Protein AF-A0A5J4WDZ2-F1 (afdb_monomer_lite)

Structure (mmCIF, N/CA/C/O backbone):
data_AF-A0A5J4WDZ2-F1
#
_entry.id   AF-A0A5J4WDZ2-F1
#
loop_
_atom_site.group_PDB
_atom_site.id
_atom_site.type_symbol
_atom_site.label_atom_id
_atom_site.label_alt_id
_atom_site.label_comp_id
_atom_site.label_asym_id
_atom_site.label_entity_id
_atom_site.label_seq_id
_atom_site.pdbx_PDB_ins_code
_atom_site.Cartn_x
_atom_site.Cartn_y
_atom_site.Cartn_z
_atom_site.occupancy
_atom_site.B_iso_or_equiv
_atom_site.auth_seq_id
_atom_site.auth_comp_id
_atom_site.auth_asym_id
_atom_site.auth_atom_id
_atom_site.pdbx_PDB_model_num
ATOM 1 N N . MET A 1 1 ? -11.890 -10.884 -14.604 1.00 43.09 1 MET A N 1
ATOM 2 C CA . MET A 1 1 ? -12.414 -10.450 -13.290 1.00 43.09 1 MET A CA 1
ATOM 3 C C . MET A 1 1 ? -11.930 -9.024 -13.064 1.00 43.09 1 MET A C 1
ATOM 5 O O . MET A 1 1 ? -10.730 -8.835 -12.936 1.00 43.09 1 MET A O 1
ATOM 9 N N . HIS A 1 2 ? -12.807 -8.016 -13.115 1.00 60.66 2 HIS A N 1
ATOM 10 C CA . HIS A 1 2 ? -12.412 -6.640 -12.784 1.00 60.66 2 HIS A CA 1
ATOM 11 C C . HIS A 1 2 ? -12.318 -6.520 -11.263 1.00 60.66 2 HIS A C 1
ATOM 13 O O . HIS A 1 2 ? -13.319 -6.328 -10.579 1.00 60.66 2 HIS A O 1
ATOM 19 N N . VAL A 1 3 ? -11.108 -6.712 -10.737 1.00 69.50 3 VAL A N 1
ATOM 20 C CA . VAL A 1 3 ? -10.812 -6.599 -9.301 1.00 69.50 3 VAL A CA 1
ATOM 21 C C . VAL A 1 3 ? -10.985 -5.151 -8.824 1.00 69.50 3 VAL A C 1
ATOM 23 O O . VAL A 1 3 ? -11.376 -4.916 -7.685 1.00 69.50 3 VAL A O 1
ATOM 26 N N . LEU A 1 4 ? -10.781 -4.188 -9.726 1.00 80.06 4 LEU A N 1
ATOM 27 C CA . LEU A 1 4 ? -10.891 -2.755 -9.484 1.00 80.06 4 LEU A CA 1
ATOM 28 C C . LEU A 1 4 ? -12.244 -2.208 -9.951 1.00 80.06 4 LEU A C 1
ATOM 30 O O . LEU A 1 4 ? -12.655 -2.435 -11.088 1.00 80.06 4 LEU A O 1
ATOM 34 N N . ASN A 1 5 ? -12.924 -1.464 -9.085 1.00 85.94 5 ASN A N 1
ATOM 35 C CA . ASN A 1 5 ? -14.152 -0.743 -9.398 1.00 85.94 5 ASN A CA 1
ATOM 36 C C . ASN A 1 5 ? -14.253 0.554 -8.577 1.00 85.94 5 ASN A C 1
ATOM 38 O O . ASN A 1 5 ? -13.516 0.772 -7.617 1.00 85.94 5 ASN A O 1
ATOM 42 N N . ALA A 1 6 ? -15.217 1.409 -8.923 1.00 86.00 6 ALA A N 1
ATOM 43 C CA . ALA A 1 6 ? -15.404 2.704 -8.267 1.00 86.00 6 ALA A CA 1
ATOM 44 C C . ALA A 1 6 ? -15.648 2.618 -6.745 1.00 86.00 6 ALA A C 1
ATOM 46 O O . ALA A 1 6 ? -15.420 3.592 -6.036 1.00 86.00 6 ALA A O 1
ATOM 47 N N . ARG A 1 7 ? -16.090 1.466 -6.220 1.00 86.00 7 ARG A N 1
ATOM 48 C CA . ARG A 1 7 ? -16.347 1.271 -4.785 1.00 86.00 7 ARG A CA 1
ATOM 49 C C . ARG A 1 7 ? -15.099 0.876 -3.997 1.00 86.00 7 ARG A C 1
ATOM 51 O O . ARG A 1 7 ? -15.097 1.056 -2.786 1.00 86.00 7 ARG A O 1
ATOM 58 N N . ASN A 1 8 ? -14.070 0.324 -4.647 1.00 85.44 8 ASN A N 1
ATOM 59 C CA . ASN A 1 8 ? -12.861 -0.164 -3.970 1.00 85.44 8 ASN A CA 1
ATOM 60 C C . ASN A 1 8 ? -11.564 0.542 -4.397 1.00 85.44 8 ASN A C 1
ATOM 62 O O . ASN A 1 8 ? -10.545 0.376 -3.727 1.00 85.44 8 ASN A O 1
ATOM 66 N N . ILE A 1 9 ? -11.611 1.377 -5.441 1.00 89.62 9 ILE A N 1
ATOM 67 C CA . ILE A 1 9 ? -10.455 2.119 -5.960 1.00 89.62 9 ILE A CA 1
ATOM 68 C C . ILE A 1 9 ? -9.754 2.954 -4.884 1.00 89.62 9 ILE A C 1
ATOM 70 O O . ILE A 1 9 ? -8.533 2.905 -4.776 1.00 89.62 9 ILE A O 1
ATOM 74 N N . GLY A 1 10 ? -10.509 3.660 -4.036 1.00 90.06 10 GLY A N 1
ATOM 75 C CA . GLY A 1 10 ? -9.935 4.513 -2.992 1.00 90.06 10 GLY A CA 1
ATOM 76 C C . GLY A 1 10 ? -9.137 3.716 -1.959 1.00 90.06 10 GLY A C 1
ATOM 77 O O . GLY A 1 10 ? -8.000 4.060 -1.649 1.00 90.06 10 GLY A O 1
ATOM 78 N N . THR A 1 11 ? -9.696 2.606 -1.470 1.00 90.69 11 THR A N 1
ATOM 79 C CA . THR A 1 11 ? -9.000 1.722 -0.526 1.00 90.69 11 THR A CA 1
ATOM 80 C C . THR A 1 11 ? -7.777 1.078 -1.169 1.00 90.69 11 THR A C 1
ATOM 82 O O . THR A 1 11 ? -6.730 1.009 -0.536 1.00 90.69 11 THR A O 1
ATOM 85 N N . MET A 1 12 ? -7.875 0.653 -2.431 1.00 90.94 12 MET A N 1
ATOM 86 C CA . MET A 1 12 ? -6.752 0.034 -3.133 1.00 90.94 12 MET A CA 1
ATOM 87 C C . MET A 1 12 ? -5.589 1.014 -3.331 1.00 90.94 12 MET A C 1
ATOM 89 O O . MET A 1 12 ? -4.447 0.638 -3.093 1.00 90.94 12 MET A O 1
ATOM 93 N N . LEU A 1 13 ? -5.869 2.280 -3.663 1.00 92.31 13 LEU A N 1
ATOM 94 C CA . LEU A 1 13 ? -4.847 3.331 -3.743 1.00 92.31 13 LEU A CA 1
ATOM 95 C C . LEU A 1 13 ? -4.136 3.547 -2.403 1.00 92.31 13 LEU A C 1
ATOM 97 O O . LEU A 1 13 ? -2.911 3.640 -2.367 1.00 92.31 13 LEU A O 1
ATOM 101 N N . VAL A 1 14 ? -4.882 3.575 -1.293 1.00 94.31 14 VAL A N 1
ATOM 102 C CA . VAL A 1 14 ? -4.281 3.684 0.045 1.00 94.31 14 VAL A CA 1
ATOM 103 C C . VAL A 1 14 ? -3.351 2.505 0.326 1.00 94.31 14 VAL A C 1
ATOM 105 O O . VAL A 1 14 ? -2.237 2.717 0.795 1.00 94.31 14 VAL A O 1
ATOM 108 N N . ILE A 1 15 ? -3.765 1.276 0.007 1.00 95.00 15 ILE A N 1
ATOM 109 C CA . ILE A 1 15 ? -2.930 0.087 0.220 1.00 95.00 15 ILE A CA 1
ATOM 110 C C . ILE A 1 15 ? -1.658 0.117 -0.634 1.00 95.00 15 ILE A C 1
ATOM 112 O O . ILE A 1 15 ? -0.590 -0.198 -0.115 1.00 95.00 15 ILE A O 1
ATOM 116 N N . VAL A 1 16 ? -1.732 0.567 -1.891 1.00 92.31 16 VAL A N 1
ATOM 117 C CA . VAL A 1 16 ? -0.539 0.748 -2.739 1.00 92.31 16 VAL A CA 1
ATOM 118 C C . VAL A 1 16 ? 0.453 1.713 -2.083 1.00 92.31 16 VAL A C 1
ATOM 120 O O . VAL A 1 16 ? 1.639 1.411 -2.008 1.00 92.31 16 VAL A O 1
ATOM 123 N N . ILE A 1 17 ? -0.019 2.843 -1.545 1.00 91.56 17 ILE A N 1
ATOM 124 C CA . ILE A 1 17 ? 0.845 3.801 -0.836 1.00 91.56 17 ILE A CA 1
ATOM 125 C C . ILE A 1 17 ? 1.474 3.156 0.407 1.00 91.56 17 ILE A C 1
ATOM 127 O O . ILE A 1 17 ? 2.670 3.324 0.641 1.00 91.56 17 ILE A O 1
ATOM 131 N N . VAL A 1 18 ? 0.688 2.422 1.200 1.00 93.56 18 VAL A N 1
ATOM 132 C CA . VAL A 1 18 ? 1.167 1.746 2.416 1.00 93.56 18 VAL A CA 1
ATOM 133 C C . VAL A 1 18 ? 2.282 0.753 2.095 1.00 93.56 18 VAL A C 1
ATOM 135 O O . VAL A 1 18 ? 3.333 0.799 2.735 1.00 93.56 18 VAL A O 1
ATOM 138 N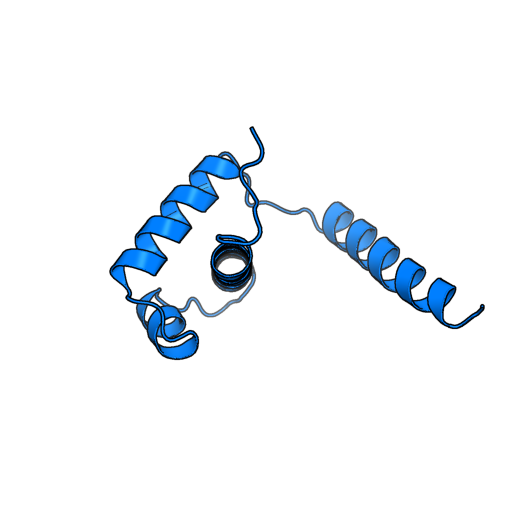 N . GLU A 1 19 ? 2.089 -0.103 1.093 1.00 92.50 19 GLU A N 1
ATOM 139 C CA . GLU A 1 19 ? 3.075 -1.121 0.725 1.00 92.50 19 GLU A CA 1
ATOM 140 C C . GLU A 1 19 ? 4.338 -0.500 0.122 1.00 92.50 19 GLU A C 1
ATOM 142 O O . GLU A 1 19 ? 5.442 -0.851 0.537 1.00 92.50 19 GLU A O 1
ATOM 147 N N . THR A 1 20 ? 4.207 0.511 -0.745 1.00 90.00 20 THR A N 1
ATOM 148 C CA . THR A 1 20 ? 5.364 1.257 -1.267 1.00 90.00 20 THR A CA 1
ATOM 149 C C . THR A 1 20 ? 6.168 1.905 -0.139 1.00 90.00 20 THR A C 1
ATOM 151 O O . THR A 1 20 ? 7.396 1.826 -0.118 1.00 90.00 20 THR A O 1
ATOM 154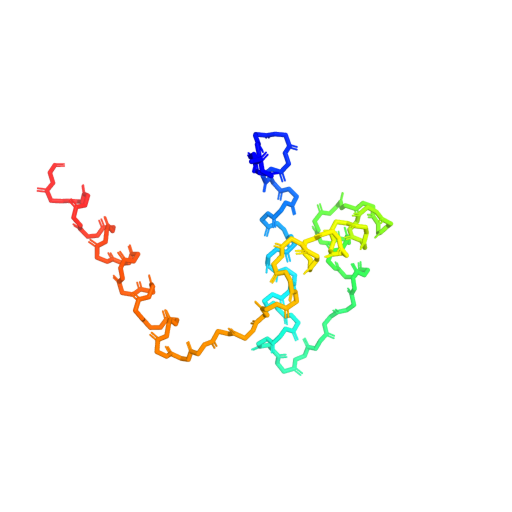 N N . MET A 1 21 ? 5.496 2.507 0.847 1.00 90.19 21 MET A N 1
ATOM 155 C CA . MET A 1 21 ? 6.166 3.126 1.993 1.00 90.19 21 MET A CA 1
ATOM 156 C C . MET A 1 21 ? 6.862 2.109 2.899 1.00 90.19 21 MET A C 1
ATOM 158 O O . MET A 1 21 ? 7.854 2.459 3.525 1.00 90.19 21 MET A O 1
ATOM 162 N N . LYS A 1 22 ? 6.376 0.868 2.988 1.00 89.56 22 LYS A N 1
ATOM 163 C CA . LYS A 1 22 ? 7.048 -0.191 3.756 1.00 89.56 22 LYS A CA 1
ATOM 164 C C . LYS A 1 22 ? 8.227 -0.813 3.015 1.00 89.56 22 LYS A C 1
ATOM 166 O O . LYS A 1 22 ? 9.199 -1.179 3.663 1.00 89.56 22 LYS A O 1
ATOM 171 N N . MET A 1 23 ? 8.119 -0.969 1.697 1.00 86.31 23 MET A N 1
ATOM 172 C CA . MET A 1 23 ? 9.140 -1.614 0.865 1.00 86.31 23 MET A CA 1
ATOM 173 C C . MET A 1 23 ? 10.343 -0.709 0.600 1.00 86.31 23 MET A C 1
ATOM 175 O O . MET A 1 23 ? 11.477 -1.172 0.656 1.00 86.31 23 MET A O 1
ATOM 179 N N . TYR A 1 24 ? 10.101 0.572 0.314 1.00 80.12 24 TYR A N 1
ATOM 180 C CA . TYR A 1 24 ? 11.113 1.455 -0.278 1.00 80.12 24 TYR A CA 1
ATOM 181 C C . TYR A 1 24 ? 11.586 2.587 0.649 1.00 80.12 24 TYR A C 1
ATOM 183 O O . TYR A 1 24 ? 12.332 3.463 0.215 1.00 80.12 24 TYR A O 1
ATOM 191 N N . ARG A 1 25 ? 11.157 2.624 1.920 1.00 79.69 25 ARG A N 1
ATOM 192 C CA . ARG A 1 25 ? 11.643 3.609 2.906 1.00 79.69 25 ARG A CA 1
ATOM 193 C C . ARG A 1 25 ? 12.426 2.932 4.023 1.00 79.69 25 ARG A C 1
ATOM 195 O O . ARG A 1 25 ? 12.014 1.900 4.539 1.00 79.69 25 ARG A O 1
ATOM 202 N N . ASP A 1 26 ? 13.473 3.610 4.487 1.00 74.12 26 ASP A N 1
ATOM 203 C CA . ASP A 1 26 ? 14.350 3.130 5.567 1.00 74.12 26 ASP A CA 1
ATOM 204 C C . ASP A 1 26 ? 13.640 2.978 6.925 1.00 74.12 26 ASP A C 1
ATOM 206 O O . ASP A 1 26 ? 14.089 2.232 7.793 1.00 74.12 26 ASP A O 1
ATOM 210 N N . HIS A 1 27 ? 12.529 3.695 7.131 1.00 76.12 27 HIS A N 1
ATOM 211 C CA . HIS A 1 27 ? 11.747 3.658 8.367 1.00 76.12 27 HIS A CA 1
ATOM 212 C C . HIS A 1 27 ? 10.381 3.011 8.123 1.00 76.12 27 HIS A C 1
ATOM 214 O O . HIS A 1 27 ? 9.479 3.619 7.545 1.00 76.12 27 HIS A O 1
ATOM 220 N N . GLY A 1 28 ? 10.213 1.784 8.621 1.00 76.25 28 GLY A N 1
ATOM 221 C CA . GLY A 1 28 ? 8.949 1.057 8.544 1.00 76.25 28 GLY A CA 1
ATOM 222 C C . GLY A 1 28 ? 7.908 1.582 9.538 1.00 76.25 28 GLY A C 1
ATOM 223 O O . GLY A 1 28 ? 8.108 1.535 10.753 1.00 76.25 28 GLY A O 1
ATOM 224 N N . TYR A 1 29 ? 6.753 2.019 9.033 1.00 86.88 29 TYR A N 1
ATOM 225 C CA . TYR A 1 29 ? 5.583 2.338 9.855 1.00 86.88 29 TYR A CA 1
ATOM 226 C C . TYR A 1 29 ? 4.646 1.127 9.966 1.00 86.88 29 TYR A C 1
ATOM 228 O O . TYR A 1 29 ? 4.395 0.413 8.997 1.00 86.88 29 TYR A O 1
ATOM 236 N N . LYS A 1 30 ? 4.085 0.900 11.160 1.00 90.69 30 LYS A N 1
ATOM 237 C CA . LYS A 1 30 ? 3.076 -0.151 11.385 1.00 90.69 30 LYS A CA 1
ATOM 238 C C . LYS A 1 30 ? 1.725 0.262 10.800 1.00 90.69 30 LYS A C 1
ATOM 240 O O . LYS A 1 30 ? 1.384 1.439 10.819 1.00 90.69 30 LYS A O 1
ATOM 245 N N . ASN A 1 31 ? 0.883 -0.705 10.440 1.00 92.75 31 ASN A N 1
ATOM 246 C CA . ASN A 1 31 ? -0.463 -0.453 9.899 1.00 92.75 31 ASN A CA 1
ATOM 247 C C . ASN A 1 31 ? -1.337 0.461 10.771 1.00 92.75 31 ASN A C 1
ATOM 249 O O . ASN A 1 31 ? -2.154 1.203 10.241 1.00 92.75 31 ASN A O 1
ATOM 253 N N . ILE A 1 32 ? -1.137 0.486 12.094 1.00 95.75 32 ILE A N 1
ATOM 254 C CA . ILE A 1 32 ? -1.858 1.410 12.982 1.00 95.75 32 ILE A CA 1
ATOM 255 C C . ILE A 1 32 ? -1.566 2.889 12.685 1.00 95.75 32 ILE A C 1
ATOM 257 O O . ILE A 1 32 ? -2.456 3.724 12.814 1.00 95.75 32 ILE A O 1
ATOM 261 N N . PHE A 1 33 ? -0.351 3.217 12.238 1.00 94.69 33 PHE A N 1
ATOM 262 C CA . PHE A 1 33 ? 0.003 4.570 11.817 1.00 94.69 33 PHE A CA 1
ATOM 263 C C . PHE A 1 33 ? -0.820 4.983 10.591 1.00 94.69 33 PHE A C 1
ATOM 265 O O . PHE A 1 33 ? -1.509 6.002 10.619 1.00 94.69 33 PHE A O 1
ATOM 272 N N . PHE A 1 34 ? -0.827 4.144 9.554 1.00 94.81 34 PHE A N 1
ATOM 273 C CA . PHE A 1 34 ? -1.571 4.404 8.324 1.00 94.81 34 PHE A CA 1
ATOM 274 C C . PHE A 1 34 ? -3.090 4.389 8.543 1.00 94.81 34 PHE A C 1
ATOM 276 O O . PHE A 1 34 ? -3.794 5.248 8.020 1.00 94.81 34 PHE A O 1
ATOM 283 N N . ALA A 1 35 ? -3.600 3.483 9.381 1.00 95.62 35 ALA A N 1
ATOM 284 C CA . ALA A 1 35 ? -5.008 3.441 9.776 1.00 95.62 35 ALA A CA 1
ATOM 285 C C . ALA A 1 35 ? -5.458 4.775 10.400 1.00 95.62 35 ALA A C 1
ATOM 287 O O . ALA A 1 35 ? -6.493 5.329 10.026 1.00 95.62 35 ALA A O 1
ATOM 288 N N . ASN A 1 36 ? -4.637 5.343 11.291 1.00 96.25 36 ASN A N 1
ATOM 289 C CA . ASN A 1 36 ? -4.903 6.636 11.923 1.00 96.25 36 ASN A CA 1
ATOM 290 C C . ASN A 1 36 ? -4.791 7.820 10.949 1.00 96.25 36 ASN A C 1
ATOM 292 O O . ASN A 1 36 ? -5.577 8.769 11.060 1.00 96.25 36 ASN A O 1
ATOM 296 N N . MET A 1 37 ? -3.833 7.761 10.017 1.00 94.12 37 MET A N 1
ATOM 297 C CA . MET A 1 37 ? -3.593 8.775 8.985 1.00 94.12 37 MET A CA 1
ATOM 298 C C . MET A 1 37 ? -4.751 8.850 7.982 1.00 94.12 37 MET A C 1
ATOM 300 O O . MET A 1 37 ? -5.282 9.930 7.745 1.00 94.12 37 MET A O 1
ATOM 304 N N . PHE A 1 38 ? -5.192 7.707 7.452 1.00 92.69 38 PHE A N 1
ATOM 305 C CA . PHE A 1 38 ? -6.247 7.629 6.433 1.00 92.69 38 PHE A CA 1
ATOM 306 C C . PHE A 1 38 ? -7.663 7.481 7.008 1.00 92.69 38 PHE A C 1
ATOM 308 O O . PHE A 1 38 ? -8.623 7.395 6.247 1.00 92.69 38 PHE A O 1
ATOM 315 N N . LYS A 1 39 ? -7.811 7.448 8.341 1.00 94.94 39 LYS A N 1
ATOM 316 C CA . LYS A 1 39 ? -9.094 7.232 9.039 1.00 94.94 39 LYS A CA 1
ATOM 317 C C . LYS A 1 39 ? -9.797 5.934 8.616 1.00 94.94 39 LYS A C 1
ATOM 319 O O . LYS A 1 39 ? -11.020 5.879 8.520 1.00 94.94 39 LYS A O 1
ATOM 324 N N . ILE A 1 40 ? -9.017 4.873 8.407 1.00 93.94 40 ILE A N 1
ATOM 325 C CA . ILE A 1 40 ? -9.510 3.532 8.067 1.00 93.94 40 ILE A CA 1
ATOM 326 C C . ILE A 1 40 ? -9.434 2.652 9.320 1.00 93.94 40 ILE A C 1
ATOM 328 O O . ILE A 1 40 ? -8.407 2.670 10.001 1.00 93.94 40 ILE A O 1
ATOM 332 N N . PRO A 1 41 ? -10.462 1.843 9.639 1.00 96.75 41 PRO A N 1
ATOM 333 C CA . PRO A 1 41 ? -10.364 0.870 10.721 1.00 96.75 41 PRO A CA 1
ATOM 334 C C . PRO A 1 41 ? -9.160 -0.058 10.519 1.00 96.75 41 PRO A C 1
ATOM 336 O O . PRO A 1 41 ? -9.011 -0.650 9.451 1.00 96.75 41 PRO A O 1
ATOM 339 N N . LEU A 1 42 ? -8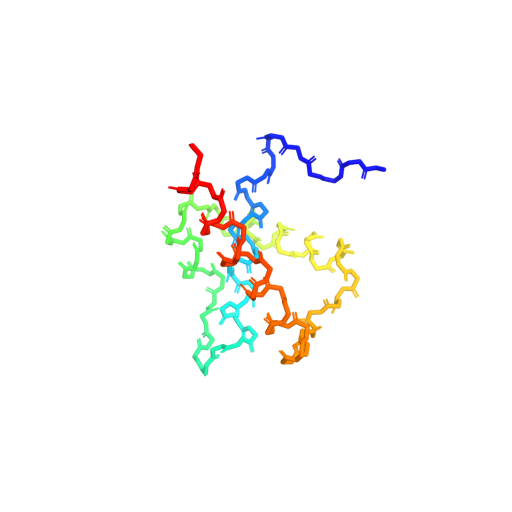.326 -0.239 11.549 1.00 96.69 42 LEU A N 1
ATOM 340 C CA . LEU A 1 42 ? -7.105 -1.055 11.460 1.00 96.69 42 LEU A CA 1
ATOM 341 C C . LEU A 1 42 ? -7.373 -2.461 10.897 1.00 96.69 42 LEU A C 1
ATOM 343 O O . LEU A 1 42 ? -6.622 -2.950 10.059 1.00 96.69 42 LEU A O 1
ATOM 347 N N . GLN A 1 43 ? -8.468 -3.095 11.321 1.00 97.06 43 GLN A N 1
ATOM 348 C CA . GLN A 1 43 ? -8.861 -4.410 10.816 1.00 97.06 43 GLN A CA 1
ATOM 349 C C . GLN A 1 43 ? -9.155 -4.390 9.310 1.00 97.06 43 GLN A C 1
ATOM 351 O O . GLN A 1 43 ? -8.708 -5.285 8.596 1.00 97.06 43 GLN A O 1
ATOM 356 N N . ALA A 1 44 ? -9.858 -3.364 8.822 1.00 94.38 44 ALA A N 1
ATOM 357 C CA . ALA A 1 44 ? -10.165 -3.211 7.404 1.00 94.38 44 ALA A CA 1
ATOM 358 C C . ALA A 1 44 ? -8.898 -2.939 6.580 1.00 94.38 44 ALA A C 1
ATOM 360 O O . ALA A 1 44 ? -8.751 -3.494 5.491 1.00 94.38 44 ALA A O 1
ATOM 361 N N . LEU A 1 45 ? -7.961 -2.145 7.113 1.00 95.75 45 LEU A N 1
ATOM 362 C CA . LEU A 1 45 ? -6.667 -1.900 6.473 1.00 95.75 45 LEU A CA 1
ATOM 363 C C . LEU A 1 45 ? -5.864 -3.202 6.346 1.00 95.75 45 LEU A C 1
ATOM 365 O O . LEU A 1 45 ? -5.464 -3.561 5.246 1.00 95.75 45 LEU A O 1
ATOM 369 N N . ASN A 1 46 ? -5.721 -3.957 7.440 1.00 96.62 46 ASN A N 1
ATOM 370 C CA . ASN A 1 46 ? -5.005 -5.238 7.444 1.00 96.62 46 ASN A CA 1
ATOM 371 C C . ASN A 1 46 ? -5.628 -6.257 6.474 1.00 96.62 46 ASN A C 1
ATOM 373 O O . ASN A 1 46 ? -4.917 -6.986 5.787 1.00 96.62 46 ASN A O 1
ATOM 377 N N . GLN A 1 47 ? -6.961 -6.323 6.411 1.00 96.00 47 GLN A N 1
ATOM 378 C CA . GLN A 1 47 ? -7.657 -7.210 5.476 1.00 96.00 47 GLN A CA 1
ATOM 379 C C . GLN A 1 47 ? -7.448 -6.786 4.020 1.00 96.00 47 GLN A C 1
ATOM 381 O O . GLN A 1 47 ? -7.225 -7.642 3.164 1.00 96.00 47 GLN A O 1
ATOM 386 N N . SER A 1 48 ? -7.506 -5.482 3.745 1.00 94.00 48 SER A N 1
ATOM 387 C CA . SER A 1 48 ? -7.312 -4.935 2.398 1.00 94.00 48 SER A CA 1
ATOM 388 C C . SER A 1 48 ? -5.874 -5.126 1.918 1.00 94.00 48 SER A C 1
ATOM 390 O O . SER A 1 48 ? -5.664 -5.482 0.765 1.00 94.00 48 SER A O 1
ATOM 392 N N . GLU A 1 49 ? -4.899 -4.976 2.812 1.00 94.69 49 GLU A N 1
ATOM 393 C CA . GLU A 1 49 ? -3.486 -5.267 2.563 1.00 94.69 49 GLU A CA 1
ATOM 394 C C . GLU A 1 49 ? -3.259 -6.738 2.209 1.00 94.69 49 GLU A C 1
ATOM 396 O O . GLU A 1 49 ? -2.718 -7.052 1.150 1.00 94.69 49 GLU A O 1
ATOM 401 N N . ALA A 1 50 ? -3.762 -7.660 3.036 1.00 95.12 50 ALA A N 1
ATOM 402 C CA . ALA A 1 50 ? -3.654 -9.090 2.761 1.00 95.12 50 ALA A CA 1
ATOM 403 C C . ALA A 1 50 ? -4.349 -9.485 1.445 1.00 95.12 50 ALA A C 1
ATOM 405 O O . ALA A 1 50 ? -3.866 -10.358 0.724 1.00 95.12 50 ALA A O 1
ATOM 406 N N . ALA A 1 51 ? -5.486 -8.862 1.120 1.00 93.25 51 ALA A N 1
ATOM 407 C CA . ALA A 1 51 ? -6.164 -9.079 -0.153 1.00 93.25 51 ALA A CA 1
ATOM 408 C C . ALA A 1 51 ? -5.342 -8.545 -1.335 1.00 93.25 51 ALA A C 1
ATOM 410 O O . ALA A 1 51 ? -5.207 -9.243 -2.336 1.00 93.25 51 ALA A O 1
ATOM 411 N N . PHE A 1 52 ? -4.762 -7.350 -1.210 1.00 92.50 52 PHE A N 1
ATOM 412 C CA . PHE A 1 52 ? -3.919 -6.740 -2.235 1.00 92.50 52 PHE A CA 1
ATOM 413 C C . PHE A 1 52 ? -2.684 -7.587 -2.548 1.00 92.50 52 PHE A C 1
ATOM 415 O O . PHE A 1 52 ? -2.443 -7.887 -3.713 1.00 92.50 52 PHE A O 1
ATOM 422 N N . LEU A 1 53 ? -1.964 -8.059 -1.526 1.00 93.12 53 LEU A N 1
ATOM 423 C CA . LEU A 1 53 ? -0.794 -8.921 -1.718 1.00 93.12 53 LEU A CA 1
ATOM 424 C C . LEU A 1 53 ? -1.141 -10.218 -2.459 1.00 93.12 53 LEU A C 1
ATOM 426 O O . LEU A 1 53 ? -0.377 -10.663 -3.309 1.00 93.12 53 LEU A O 1
ATOM 430 N N . ARG A 1 54 ? -2.327 -10.792 -2.215 1.00 93.94 54 ARG A N 1
ATOM 431 C CA . ARG A 1 54 ? -2.819 -11.941 -2.996 1.00 93.94 54 ARG A CA 1
ATOM 432 C C . ARG A 1 54 ? -3.159 -11.573 -4.438 1.00 93.94 54 ARG A C 1
ATOM 434 O O . ARG A 1 54 ? -2.924 -12.383 -5.324 1.00 93.94 54 ARG A O 1
ATOM 441 N N . ILE A 1 55 ? -3.717 -10.385 -4.677 1.00 91.06 55 ILE A N 1
ATOM 442 C CA . ILE A 1 55 ? -4.057 -9.908 -6.028 1.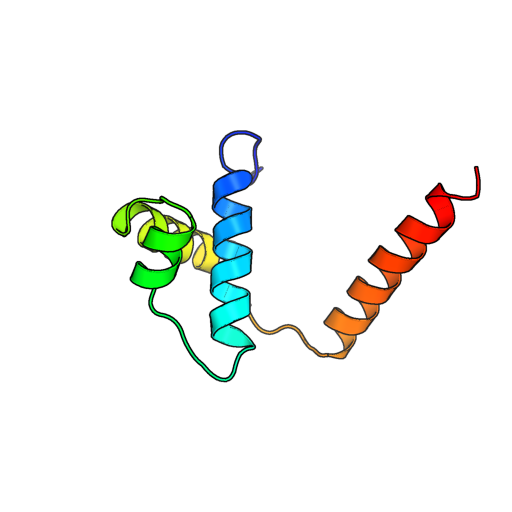00 91.06 55 ILE A CA 1
ATOM 443 C C . ILE A 1 55 ? -2.800 -9.774 -6.895 1.00 91.06 55 ILE A C 1
ATOM 445 O O . ILE A 1 55 ? -2.854 -10.105 -8.076 1.00 91.06 55 ILE A O 1
ATOM 449 N N . ILE A 1 56 ? -1.685 -9.321 -6.317 1.00 90.06 56 ILE A N 1
ATOM 450 C CA . ILE A 1 56 ? -0.405 -9.156 -7.028 1.00 90.06 56 ILE A CA 1
ATOM 451 C C . ILE A 1 56 ? 0.513 -10.384 -6.933 1.00 90.06 56 ILE A C 1
ATOM 453 O O . ILE A 1 56 ? 1.688 -10.289 -7.270 1.00 90.06 56 ILE A O 1
ATOM 457 N N . ASP A 1 57 ? 0.012 -11.510 -6.418 1.00 93.19 57 ASP A N 1
ATOM 458 C CA . ASP A 1 57 ? 0.786 -12.735 -6.175 1.00 93.19 57 ASP A CA 1
ATOM 459 C C . ASP A 1 57 ? 2.099 -12.503 -5.398 1.00 93.19 57 ASP A C 1
ATOM 461 O O . ASP A 1 57 ? 3.140 -13.088 -5.672 1.00 93.19 57 ASP A O 1
ATOM 465 N N . HIS A 1 58 ? 2.066 -11.585 -4.428 1.00 91.31 58 HIS A N 1
ATOM 466 C CA . HIS A 1 58 ? 3.221 -11.156 -3.628 1.00 91.31 58 HIS A CA 1
ATOM 467 C C . HIS A 1 58 ? 4.407 -10.613 -4.457 1.00 91.31 58 HIS A C 1
ATOM 469 O O . HIS A 1 58 ? 5.498 -10.411 -3.918 1.00 91.31 58 HIS A O 1
ATOM 475 N N . SER A 1 59 ? 4.201 -10.308 -5.744 1.00 90.31 59 SER A N 1
ATOM 476 C CA . SER A 1 59 ? 5.204 -9.730 -6.640 1.00 90.31 59 SER A CA 1
ATOM 477 C C . SER A 1 59 ? 5.359 -8.228 -6.388 1.00 90.31 59 SER A C 1
ATOM 479 O O . SER A 1 59 ? 4.844 -7.394 -7.129 1.00 90.31 59 SER A O 1
ATOM 481 N N . MET A 1 60 ? 6.065 -7.882 -5.310 1.00 84.69 60 MET A N 1
ATOM 482 C CA . MET A 1 60 ? 6.285 -6.495 -4.868 1.00 84.69 60 MET A CA 1
ATOM 483 C C . MET A 1 60 ? 7.559 -5.849 -5.429 1.00 84.69 60 MET A C 1
ATOM 485 O O . MET A 1 60 ? 7.734 -4.635 -5.316 1.00 84.69 60 MET A O 1
ATOM 489 N N . PHE A 1 61 ? 8.464 -6.653 -5.992 1.00 86.19 61 PHE A N 1
ATOM 490 C CA . PHE A 1 61 ? 9.729 -6.162 -6.522 1.00 86.19 61 PHE A CA 1
ATOM 491 C C . PHE A 1 61 ? 9.494 -5.368 -7.807 1.00 86.19 61 PHE A C 1
ATOM 493 O O . PHE A 1 61 ? 9.000 -5.904 -8.799 1.00 86.19 61 PHE A O 1
ATOM 500 N N . VAL A 1 62 ? 9.885 -4.099 -7.785 1.00 84.75 62 VAL A N 1
ATOM 501 C CA . VAL A 1 62 ? 9.955 -3.240 -8.963 1.00 84.75 62 VAL A CA 1
ATOM 502 C C . VAL A 1 62 ? 11.429 -2.949 -9.195 1.00 84.75 62 VAL A C 1
ATOM 504 O O . VAL A 1 62 ? 12.096 -2.419 -8.310 1.00 84.75 62 VAL A O 1
ATOM 507 N N . SER A 1 63 ? 11.956 -3.335 -10.358 1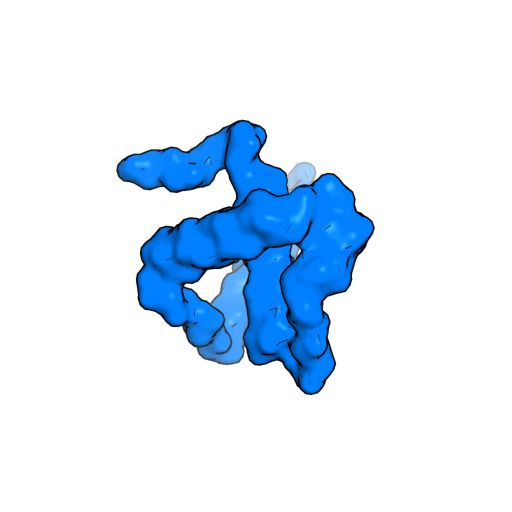.00 88.56 63 SER A N 1
ATOM 508 C CA . SER A 1 63 ? 13.329 -2.982 -10.716 1.00 88.56 63 SER A CA 1
ATOM 509 C C . SER A 1 63 ? 13.431 -1.493 -11.029 1.00 88.56 63 SER A C 1
ATOM 511 O O . SER A 1 63 ? 12.474 -0.891 -11.524 1.00 88.56 63 SER A O 1
ATOM 513 N N . ASP A 1 64 ? 14.614 -0.921 -10.814 1.00 87.56 64 ASP A N 1
ATOM 514 C CA . ASP A 1 64 ? 14.886 0.482 -11.142 1.00 87.56 64 ASP A CA 1
ATOM 515 C C . ASP A 1 64 ? 14.582 0.786 -12.617 1.00 87.56 64 ASP A C 1
ATOM 517 O O . ASP A 1 64 ? 13.989 1.812 -12.923 1.00 87.56 64 ASP A O 1
ATOM 521 N N . GLU A 1 65 ? 14.882 -0.144 -13.532 1.00 92.62 65 GLU A N 1
ATOM 522 C CA . GLU A 1 65 ? 14.559 -0.015 -14.960 1.00 92.62 65 GLU A CA 1
ATOM 523 C C . GLU A 1 65 ? 13.047 0.105 -15.210 1.00 92.62 65 GLU A C 1
ATOM 525 O O . GLU A 1 65 ? 12.600 0.972 -15.965 1.00 92.62 65 GLU A O 1
ATOM 530 N N . VAL A 1 66 ? 12.242 -0.749 -14.566 1.00 90.12 66 VAL A N 1
ATOM 531 C CA . VAL A 1 66 ? 10.779 -0.715 -14.706 1.00 90.12 66 VAL A CA 1
ATOM 532 C C . VAL A 1 66 ? 10.225 0.576 -14.116 1.00 90.12 66 VAL A C 1
ATOM 534 O O . VAL A 1 66 ? 9.348 1.189 -14.725 1.00 90.12 66 VAL A O 1
ATOM 537 N N . PHE A 1 67 ? 10.744 1.002 -12.963 1.00 89.31 67 PHE A N 1
ATOM 538 C CA . PHE A 1 67 ? 10.361 2.262 -12.338 1.00 89.31 67 PHE A CA 1
ATOM 539 C C . PHE A 1 67 ? 10.686 3.460 -13.239 1.00 89.31 67 PHE A C 1
ATOM 541 O O . PHE A 1 67 ? 9.789 4.246 -13.535 1.00 89.31 67 PHE A O 1
ATOM 548 N N . SER A 1 68 ? 11.930 3.574 -13.714 1.00 92.00 68 SER A N 1
ATOM 549 C CA . SER A 1 68 ? 12.380 4.669 -14.579 1.00 92.00 68 SER A CA 1
ATOM 550 C C . SER A 1 68 ? 11.545 4.767 -15.850 1.00 92.00 68 SER A C 1
ATOM 552 O O . SER A 1 68 ? 11.059 5.849 -16.167 1.00 92.00 68 SER A O 1
ATOM 554 N N . ARG A 1 69 ? 11.289 3.640 -16.527 1.00 94.19 69 ARG A N 1
ATOM 555 C CA . ARG A 1 69 ? 10.459 3.625 -17.738 1.00 94.19 69 ARG A CA 1
ATOM 556 C C . ARG A 1 69 ? 9.033 4.114 -17.469 1.00 94.19 69 ARG A C 1
ATOM 558 O O . ARG A 1 69 ? 8.536 4.966 -18.195 1.00 94.19 69 ARG A O 1
ATOM 565 N N . LEU A 1 70 ? 8.378 3.599 -16.424 1.00 91.44 70 LEU A N 1
ATOM 566 C CA . LEU A 1 70 ? 7.010 4.010 -16.079 1.00 91.44 70 LEU A CA 1
ATOM 567 C C . LEU A 1 70 ? 6.941 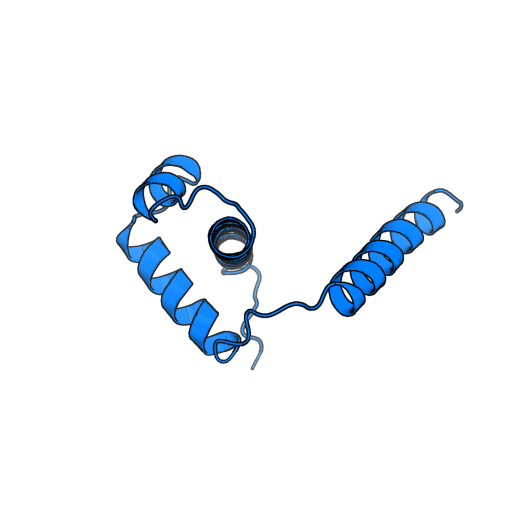5.487 -15.678 1.00 91.44 70 LEU A C 1
ATOM 569 O O . LEU A 1 70 ? 5.980 6.177 -16.007 1.00 91.44 70 LEU A O 1
ATOM 573 N N . PHE A 1 71 ? 7.953 5.975 -14.966 1.00 90.12 71 PHE A N 1
ATOM 574 C CA . PHE A 1 71 ? 8.042 7.373 -14.568 1.00 90.12 71 PHE A CA 1
ATOM 575 C C . PHE A 1 71 ? 8.177 8.302 -15.782 1.00 90.12 71 PHE A C 1
ATOM 577 O O . PHE A 1 71 ? 7.451 9.291 -15.876 1.00 90.12 71 PHE A O 1
ATOM 584 N N . GLU A 1 72 ? 9.046 7.956 -16.734 1.00 92.81 72 GLU A N 1
ATOM 585 C CA . GLU A 1 72 ? 9.201 8.694 -17.991 1.00 92.81 72 GLU A CA 1
ATOM 586 C C . GLU A 1 72 ? 7.907 8.706 -18.815 1.00 92.81 72 GLU A C 1
ATOM 588 O O . GLU A 1 72 ? 7.497 9.767 -19.283 1.00 92.81 72 GLU A O 1
ATOM 593 N N . GLU A 1 73 ? 7.228 7.561 -18.943 1.00 92.31 73 GLU A N 1
ATOM 594 C CA . GLU A 1 73 ? 5.944 7.458 -19.650 1.00 92.31 73 GLU A CA 1
ATOM 595 C C . GLU A 1 73 ? 4.868 8.370 -19.037 1.00 92.31 73 GLU A C 1
ATOM 597 O O . GLU A 1 73 ? 4.121 9.025 -19.765 1.00 92.31 73 GLU A O 1
ATOM 602 N N . ILE A 1 74 ? 4.795 8.441 -17.703 1.00 89.56 74 ILE A N 1
ATOM 603 C CA . ILE A 1 74 ? 3.828 9.293 -16.997 1.00 89.56 74 ILE A CA 1
ATOM 604 C C . ILE A 1 74 ? 4.137 10.776 -17.226 1.00 89.56 74 ILE A C 1
ATOM 606 O O . ILE A 1 74 ? 3.225 11.532 -17.558 1.00 89.56 74 ILE A O 1
ATOM 610 N N . ILE A 1 75 ? 5.402 11.191 -17.097 1.00 88.31 75 ILE A N 1
ATOM 611 C CA . ILE A 1 75 ? 5.797 12.597 -17.284 1.00 88.31 75 ILE A CA 1
ATOM 612 C C . ILE A 1 75 ? 5.588 13.046 -18.734 1.00 88.31 75 ILE A C 1
ATOM 614 O O . ILE A 1 75 ? 5.002 14.098 -18.975 1.00 88.31 75 ILE A O 1
ATOM 618 N N . GLN A 1 76 ? 5.991 12.235 -19.715 1.00 83.75 76 GLN A N 1
ATOM 619 C CA . GLN A 1 76 ? 5.794 12.569 -21.131 1.00 83.75 76 GLN A CA 1
ATOM 620 C C . GLN A 1 76 ? 4.311 12.647 -21.514 1.00 83.75 76 GLN A C 1
ATOM 622 O O . GLN A 1 76 ? 3.933 13.378 -22.433 1.00 83.75 76 GLN A O 1
ATOM 627 N N . PHE A 1 77 ? 3.446 11.893 -20.835 1.00 75.12 77 PHE A N 1
ATOM 628 C CA . PHE A 1 77 ? 2.005 11.989 -21.041 1.00 75.12 77 PHE A CA 1
ATOM 629 C C . PHE A 1 77 ? 1.414 13.305 -20.509 1.00 75.12 77 PHE A C 1
ATOM 631 O O . PHE A 1 77 ? 0.427 13.787 -21.068 1.00 75.12 77 PHE A O 1
ATOM 638 N N . GLU A 1 78 ? 1.993 13.893 -19.460 1.00 68.88 78 GLU A N 1
ATOM 639 C CA . GLU A 1 78 ? 1.589 15.210 -18.953 1.00 68.88 78 GLU A CA 1
ATOM 640 C C . GLU A 1 78 ? 2.023 16.336 -19.906 1.00 68.88 78 GLU A C 1
ATOM 642 O O . GLU A 1 78 ? 1.178 17.143 -20.290 1.00 68.88 78 GLU A O 1
ATOM 647 N N . ASP A 1 79 ? 3.260 16.314 -20.415 1.00 67.94 79 ASP A N 1
ATOM 648 C CA . ASP A 1 79 ? 3.776 17.343 -21.342 1.00 67.94 79 ASP A CA 1
ATOM 649 C C . ASP A 1 79 ? 2.975 17.444 -22.659 1.00 67.94 79 ASP A C 1
ATOM 651 O O . ASP A 1 79 ? 2.787 18.528 -23.220 1.00 67.94 79 ASP A O 1
ATOM 655 N N . ASN A 1 80 ? 2.452 16.318 -23.154 1.00 63.69 80 ASN A N 1
ATOM 656 C CA . ASN A 1 80 ? 1.655 16.275 -24.386 1.00 63.69 80 ASN A CA 1
ATOM 657 C C . ASN A 1 80 ? 0.214 16.795 -24.218 1.00 63.69 80 ASN A C 1
ATOM 659 O O . ASN A 1 80 ? -0.483 16.987 -25.216 1.00 63.69 80 ASN A O 1
ATOM 663 N N . LYS A 1 81 ? -0.267 17.008 -22.985 1.00 58.34 81 LYS A N 1
ATOM 664 C CA . LYS A 1 81 ? -1.595 17.599 -22.735 1.00 58.34 81 LYS A CA 1
ATOM 665 C C . LYS A 1 81 ? -1.584 19.122 -22.738 1.00 58.34 81 LYS A C 1
ATOM 667 O O . LYS A 1 81 ? -2.621 19.710 -23.015 1.00 58.34 81 LYS A O 1
ATOM 672 N N . ASP A 1 82 ? -0.436 19.739 -22.477 1.00 57.69 82 ASP A N 1
ATOM 673 C CA . ASP A 1 82 ? -0.292 21.199 -22.435 1.00 57.69 82 ASP A CA 1
ATOM 674 C C . ASP A 1 82 ? 0.021 21.814 -23.815 1.00 57.69 82 ASP A C 1
ATOM 676 O O . ASP A 1 82 ? 0.097 23.034 -23.962 1.00 57.69 82 ASP A O 1
ATOM 680 N N . THR A 1 83 ? 0.190 20.982 -24.850 1.00 55.50 83 THR A N 1
ATOM 681 C CA . THR A 1 83 ? 0.501 21.395 -26.232 1.00 55.50 83 THR A CA 1
ATOM 682 C C . THR A 1 83 ? -0.694 21.351 -27.204 1.00 55.50 83 THR A C 1
ATOM 684 O O . THR A 1 83 ? -0.515 21.608 -28.401 1.00 55.50 83 THR A O 1
ATOM 687 N N . HIS A 1 84 ? -1.918 21.100 -26.717 1.00 47.06 84 HIS A N 1
ATOM 688 C CA . HIS A 1 84 ? -3.162 21.160 -27.503 1.00 47.06 84 HIS A CA 1
ATOM 689 C C . HIS A 1 84 ? -4.281 21.951 -26.824 1.00 47.06 84 HIS A C 1
ATOM 691 O O . HIS A 1 84 ? -4.624 21.635 -25.667 1.00 47.06 84 HIS A O 1
#

InterPro domains:
  IPR013922 Cyclin PHO80-like [PF08613] (3-58)

Foldseek 3Di:
DCPDDPVCPVLLVLLVVLLCCQPPDPDHDDLVVSCVVVVHPSVVNVVSNVVNCVVVVVPPDDDPVNVVVVVVVVVVVVVVVVVD

Sequence (84 aa):
MHVLNARNIGTMLVIVIVETMKMYRDHGYKNIFFANMFKIPLQALNQSEAAFLRIIDHSMFVSDEVFSRLFEEIIQFEDNKDTH

Secondary structure (DSSP, 8-state):
-----TTTHHHHHHHHHHHHHHHS-SSPPPHHHHHHHHT--HHHHHHHHHHHHHHTTT-----HHHHHHHHHHHHHHHHTTTT-

Radius of gyration: 15.43 Å; chains: 1; bounding box: 31×34×40 Å

Organism: NCBI:txid222440

pLDDT: mean 86.59, std 11.61, range [43.09, 97.06]